Protein AF-A0A0D9P9D8-F1 (afdb_monomer_lite)

Radius of gyration: 27.8 Å; chains: 1; bounding box: 67×75×40 Å

Foldseek 3Di:
DLVVLVVVLVVCVVVVVLVSNLVSLVVSCVVPVDLVSLLVNLVSCVSVVVLVVSLCSLVVVVSLVVDVSSLVSNLVSCVSVVNNVVSCVSNPPDDPCVVVPPPDDPVPPVVCVVCPCVVVVVVVVVVVCVVVPVPPPDPPVPPVPPPPPCDPPVVVVVCCCVVPPVPDDDDDDDDDDDD

Organism: NCBI:txid1291518

pLDDT: mean 70.57, std 20.1, range [40.03, 94.75]

InterPro domains:
  IPR011990 Tetratricopeptide-like helical domain superfamily [G3DSA:1.25.40.10] (1-121)
  IPR011990 Tetratricopeptide-like helical domain superfamily [SSF48452] (13-90)

Secondary structure (DSSP, 8-state):
-HHHHHHHHHHHHHTT-HHHHHHHHHHHHHHH--HHHHHHHHHHHHHTT-HHHHHHHHHHTTHHHH-HHHHHHHHHHHHHTT-HHHHHHHH-SS--TTTT---TT---HHHHTTTHHHHHHHHHHHHHHHHTTTTTT--TTSGGGGGS--SSHHHHHHHHHHHHTS-----PPPP----

Structure (mmCIF, N/CA/C/O backbone):
data_AF-A0A0D9P9D8-F1
#
_entry.id   AF-A0A0D9P9D8-F1
#
loop_
_atom_site.group_PDB
_atom_site.id
_atom_site.type_symbol
_atom_site.label_atom_id
_atom_site.label_alt_id
_atom_site.label_comp_id
_atom_site.label_asym_id
_atom_site.label_entity_id
_atom_site.label_seq_id
_atom_site.pdbx_PDB_ins_code
_atom_site.Cartn_x
_atom_site.Cartn_y
_atom_site.Cartn_z
_atom_site.occupancy
_atom_site.B_iso_or_equiv
_atom_site.auth_seq_id
_atom_site.auth_comp_id
_atom_site.auth_asym_id
_atom_site.auth_atom_id
_atom_site.pdbx_PDB_model_num
ATOM 1 N N . MET A 1 1 ? 17.950 -8.190 -10.410 1.00 75.56 1 MET A N 1
ATOM 2 C CA . MET A 1 1 ? 16.765 -8.008 -11.280 1.00 75.56 1 MET A CA 1
ATOM 3 C C . MET A 1 1 ? 15.591 -7.403 -10.508 1.00 75.56 1 MET A C 1
ATOM 5 O O . MET A 1 1 ? 15.025 -6.425 -10.968 1.00 75.56 1 MET A O 1
ATOM 9 N N . GLU A 1 2 ? 15.286 -7.893 -9.306 1.00 84.81 2 GLU A N 1
ATOM 10 C CA . GLU A 1 2 ? 14.185 -7.400 -8.452 1.00 84.81 2 GLU A CA 1
ATOM 11 C C . GLU A 1 2 ? 14.251 -5.906 -8.113 1.00 84.81 2 GLU A C 1
ATOM 13 O O . GLU A 1 2 ? 13.238 -5.217 -8.175 1.00 84.81 2 GLU A O 1
ATOM 18 N N . LYS A 1 3 ? 15.447 -5.376 -7.818 1.00 89.31 3 LYS A N 1
ATOM 19 C CA . LYS A 1 3 ? 15.632 -3.944 -7.532 1.00 89.31 3 LYS A CA 1
ATOM 20 C C . LYS A 1 3 ? 15.111 -3.054 -8.668 1.00 89.31 3 LYS A C 1
ATOM 22 O O . LYS A 1 3 ? 14.397 -2.096 -8.414 1.00 89.31 3 LYS A O 1
ATOM 27 N N . PHE A 1 4 ? 15.400 -3.424 -9.916 1.00 92.56 4 PHE A N 1
ATOM 28 C CA . PHE A 1 4 ? 14.923 -2.692 -11.089 1.00 92.56 4 PHE A CA 1
ATOM 29 C C . PHE A 1 4 ? 13.391 -2.695 -11.182 1.00 92.56 4 PHE A C 1
ATOM 31 O O . PHE A 1 4 ? 12.795 -1.667 -11.476 1.00 92.56 4 PHE A O 1
ATOM 38 N N . LEU A 1 5 ? 12.741 -3.826 -10.885 1.00 91.50 5 LEU A N 1
ATOM 39 C CA . LEU A 1 5 ? 11.277 -3.921 -10.871 1.00 91.50 5 LEU A CA 1
ATOM 40 C C . LEU A 1 5 ? 10.654 -3.083 -9.742 1.00 91.50 5 LEU A C 1
ATOM 42 O O . LEU A 1 5 ? 9.624 -2.448 -9.958 1.00 91.50 5 LEU A O 1
ATOM 46 N N . ARG A 1 6 ? 11.287 -3.039 -8.560 1.00 92.56 6 ARG A N 1
ATOM 47 C CA . ARG A 1 6 ? 10.868 -2.180 -7.436 1.00 92.56 6 ARG A CA 1
ATOM 48 C C . ARG A 1 6 ? 10.973 -0.694 -7.803 1.00 92.56 6 ARG A C 1
ATOM 50 O O . ARG A 1 6 ? 10.014 0.048 -7.587 1.00 92.56 6 ARG A O 1
ATOM 57 N N . ASP A 1 7 ? 12.091 -0.293 -8.408 1.00 94.44 7 ASP A N 1
ATOM 58 C CA . ASP A 1 7 ? 12.324 1.080 -8.870 1.00 94.44 7 ASP A CA 1
ATOM 59 C C . ASP A 1 7 ? 11.333 1.461 -9.986 1.00 94.44 7 ASP A C 1
ATOM 61 O O . ASP A 1 7 ? 10.721 2.528 -9.942 1.00 94.44 7 ASP A O 1
ATOM 65 N N . TRP A 1 8 ? 11.094 0.562 -10.948 1.00 93.88 8 TRP A N 1
ATOM 66 C CA . TRP A 1 8 ? 10.150 0.792 -12.045 1.00 93.88 8 TRP A CA 1
ATOM 67 C C . TRP A 1 8 ? 8.700 0.895 -11.561 1.00 93.88 8 TRP A C 1
ATOM 69 O O . TRP A 1 8 ? 7.979 1.796 -11.985 1.00 93.88 8 TRP A O 1
ATOM 79 N N . ARG A 1 9 ? 8.272 0.041 -10.622 1.00 94.31 9 ARG A N 1
ATOM 80 C CA . ARG A 1 9 ? 6.956 0.164 -9.976 1.00 94.31 9 ARG A CA 1
ATOM 81 C C . ARG A 1 9 ? 6.787 1.546 -9.344 1.00 94.31 9 ARG A C 1
ATOM 83 O O . ARG A 1 9 ? 5.738 2.164 -9.511 1.00 94.31 9 ARG A O 1
ATOM 90 N N . GLN A 1 10 ? 7.802 2.027 -8.623 1.00 92.81 10 GLN A N 1
ATOM 91 C CA . GLN A 1 10 ? 7.744 3.334 -7.971 1.00 92.81 10 GLN A CA 1
ATOM 92 C C . GLN A 1 10 ? 7.697 4.480 -8.988 1.00 92.81 10 GLN A C 1
ATOM 94 O O . GLN A 1 10 ? 6.920 5.415 -8.813 1.00 92.81 10 GLN A O 1
ATOM 99 N N . ASP A 1 11 ? 8.481 4.401 -10.062 1.00 94.75 11 ASP A N 1
ATOM 100 C CA . ASP A 1 11 ? 8.452 5.385 -11.148 1.00 94.75 11 ASP A CA 1
ATOM 101 C C . ASP A 1 11 ? 7.085 5.419 -11.852 1.00 94.75 11 ASP A C 1
ATOM 103 O O . ASP A 1 11 ? 6.523 6.493 -12.068 1.00 94.75 11 ASP A O 1
ATOM 107 N N . ALA A 1 12 ? 6.492 4.250 -12.122 1.00 93.62 12 ALA A N 1
ATOM 108 C CA . ALA A 1 12 ? 5.146 4.142 -12.680 1.00 93.62 12 ALA A CA 1
ATOM 109 C C . ALA A 1 12 ? 4.092 4.764 -11.747 1.00 93.62 12 ALA A C 1
ATOM 111 O O . ALA A 1 12 ? 3.225 5.511 -12.203 1.00 93.62 12 ALA A O 1
ATOM 112 N N . LEU A 1 13 ? 4.202 4.530 -10.435 1.00 90.88 13 LEU A N 1
ATOM 113 C CA . LEU A 1 13 ? 3.325 5.133 -9.428 1.00 90.88 13 LEU A CA 1
ATOM 114 C C . LEU A 1 13 ? 3.476 6.663 -9.404 1.00 90.88 13 LEU A C 1
ATOM 116 O O . LEU A 1 13 ? 2.474 7.375 -9.445 1.00 90.88 13 LEU A O 1
ATOM 120 N N . ASN A 1 14 ? 4.709 7.177 -9.421 1.00 92.88 14 ASN A N 1
ATOM 121 C CA . ASN A 1 14 ? 4.994 8.617 -9.451 1.00 92.88 14 ASN A CA 1
ATOM 122 C C . ASN A 1 14 ? 4.434 9.300 -10.709 1.00 92.88 14 ASN A C 1
ATOM 124 O O . ASN A 1 14 ? 4.023 10.457 -10.656 1.00 92.88 14 ASN A O 1
ATOM 128 N N . LYS A 1 15 ? 4.386 8.577 -11.833 1.00 94.50 15 LYS A N 1
ATOM 129 C CA . LYS A 1 15 ? 3.786 9.024 -13.100 1.00 94.50 15 LYS A CA 1
ATOM 130 C C . LYS A 1 15 ? 2.270 8.807 -13.175 1.00 94.50 15 LYS A C 1
ATOM 132 O O . LYS A 1 15 ? 1.689 9.019 -14.235 1.00 94.50 15 LYS A O 1
ATOM 137 N N . ALA A 1 16 ? 1.637 8.372 -12.084 1.00 92.50 16 ALA A N 1
ATOM 138 C CA . ALA A 1 16 ? 0.218 8.015 -12.013 1.00 92.50 16 ALA A CA 1
ATOM 139 C C . ALA A 1 16 ? -0.213 6.917 -13.012 1.00 92.50 16 ALA A C 1
ATOM 141 O O . ALA A 1 16 ? -1.386 6.797 -13.360 1.00 92.50 16 ALA A O 1
ATOM 142 N N . GLN A 1 17 ? 0.722 6.074 -13.459 1.00 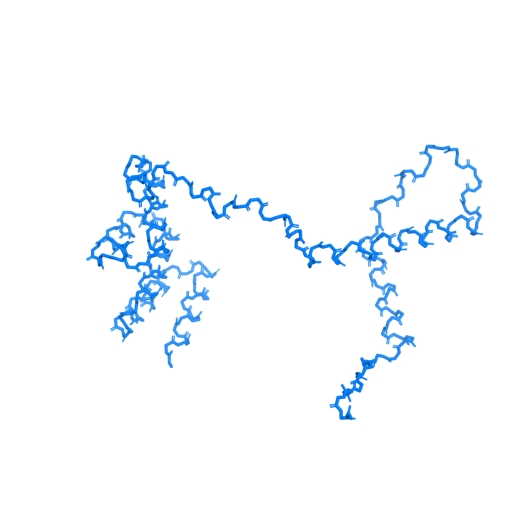94.75 17 GLN A N 1
ATOM 143 C CA . GLN A 1 17 ? 0.449 4.917 -14.313 1.00 94.75 17 GLN A CA 1
ATOM 144 C C . GLN A 1 17 ? 0.110 3.696 -13.449 1.00 94.75 17 GLN A C 1
ATOM 146 O O . GLN A 1 17 ? 0.923 2.785 -13.270 1.00 94.75 17 GLN A O 1
ATOM 151 N N . TYR A 1 18 ? -1.098 3.685 -12.884 1.00 93.12 18 TYR A N 1
ATOM 152 C CA . TYR A 1 18 ? -1.496 2.668 -11.908 1.00 93.12 18 TYR A CA 1
ATOM 153 C C . TYR A 1 18 ? -1.584 1.258 -12.499 1.00 93.12 18 TYR A C 1
ATOM 155 O O . TYR A 1 18 ? -1.096 0.326 -11.870 1.00 93.12 18 TYR A O 1
ATOM 163 N N . ASP A 1 19 ? -2.109 1.087 -13.714 1.00 93.00 19 ASP A N 1
ATOM 164 C CA . ASP A 1 19 ? -2.237 -0.241 -14.338 1.00 93.00 19 ASP A CA 1
ATOM 165 C C . ASP A 1 19 ? -0.875 -0.914 -14.556 1.00 93.00 19 ASP A C 1
ATOM 167 O O . ASP A 1 19 ? -0.695 -2.100 -14.270 1.00 93.00 19 ASP A O 1
ATOM 171 N N . ALA A 1 20 ? 0.120 -0.133 -14.990 1.00 93.62 20 ALA A N 1
ATOM 172 C CA . ALA A 1 20 ? 1.493 -0.603 -15.139 1.00 93.62 20 ALA A CA 1
ATOM 173 C C . ALA A 1 20 ? 2.113 -0.954 -13.777 1.00 93.62 20 ALA A C 1
ATOM 175 O O . ALA A 1 20 ? 2.730 -2.009 -13.631 1.00 93.62 20 ALA A O 1
ATOM 176 N N . ALA A 1 21 ? 1.914 -0.102 -12.766 1.00 94.38 21 ALA A N 1
ATOM 177 C CA . ALA A 1 21 ? 2.416 -0.344 -11.418 1.00 94.38 21 ALA A CA 1
ATOM 178 C C . ALA A 1 21 ? 1.798 -1.603 -10.774 1.00 94.38 21 ALA A C 1
ATOM 180 O O . ALA A 1 21 ? 2.521 -2.350 -10.114 1.00 94.38 21 ALA A O 1
ATOM 181 N N . ILE A 1 22 ? 0.505 -1.874 -11.002 1.00 93.56 22 ILE A N 1
ATOM 182 C CA . ILE A 1 22 ? -0.172 -3.101 -10.545 1.00 93.56 22 ILE A CA 1
ATOM 183 C C . ILE A 1 22 ? 0.448 -4.316 -11.234 1.00 93.56 22 ILE A C 1
ATOM 185 O O . ILE A 1 22 ? 0.889 -5.239 -10.558 1.00 93.56 22 ILE A O 1
ATOM 189 N N . PHE A 1 23 ? 0.565 -4.292 -12.564 1.00 94.31 23 PHE A N 1
ATOM 190 C CA . PHE A 1 23 ? 1.105 -5.418 -13.328 1.00 94.31 23 PHE A CA 1
ATOM 191 C C . PHE A 1 23 ? 2.546 -5.776 -12.935 1.00 94.31 23 PHE A C 1
ATOM 193 O O . PHE A 1 23 ? 2.890 -6.954 -12.805 1.00 94.31 23 PHE A O 1
ATOM 200 N N . ILE A 1 24 ? 3.399 -4.767 -12.738 1.00 93.38 24 ILE A N 1
ATOM 201 C CA . ILE A 1 24 ? 4.778 -4.966 -12.275 1.00 93.38 24 ILE A CA 1
ATOM 202 C C . ILE A 1 24 ? 4.779 -5.480 -10.832 1.00 93.38 24 ILE A C 1
ATOM 204 O O . ILE A 1 24 ? 5.540 -6.394 -10.517 1.00 93.38 24 ILE A O 1
ATOM 208 N N . GLY A 1 25 ? 3.925 -4.923 -9.970 1.00 92.62 25 GLY A N 1
ATOM 209 C CA . GLY A 1 25 ? 3.789 -5.337 -8.576 1.00 92.62 25 GLY A CA 1
ATOM 210 C C . GLY A 1 25 ? 3.345 -6.793 -8.423 1.00 92.62 25 GLY A C 1
ATOM 211 O O . GLY A 1 25 ? 3.962 -7.520 -7.651 1.00 92.62 25 GLY A O 1
ATOM 212 N N . ASP A 1 26 ? 2.364 -7.244 -9.207 1.00 92.38 26 ASP A N 1
ATOM 213 C CA . ASP A 1 26 ? 1.890 -8.634 -9.215 1.00 92.38 26 ASP A CA 1
ATOM 214 C C . ASP A 1 26 ? 2.996 -9.606 -9.636 1.00 92.38 26 ASP A C 1
ATOM 216 O O . ASP A 1 26 ? 3.219 -10.627 -8.984 1.00 92.38 26 ASP A O 1
ATOM 220 N N . LYS A 1 27 ? 3.738 -9.283 -10.706 1.00 93.25 27 LYS A N 1
ATOM 221 C CA . LYS A 1 27 ? 4.883 -10.107 -11.126 1.00 93.25 27 LYS A CA 1
ATOM 222 C C . LYS A 1 27 ? 5.967 -10.145 -10.068 1.00 93.25 27 LYS A C 1
ATOM 224 O O . LYS A 1 27 ? 6.534 -11.202 -9.821 1.00 93.25 27 LYS A O 1
ATOM 229 N N . LEU A 1 28 ? 6.282 -8.994 -9.482 1.00 92.69 28 LEU A N 1
ATOM 230 C CA . LEU A 1 28 ? 7.314 -8.902 -8.467 1.00 92.69 28 LEU A CA 1
ATOM 231 C C . LEU A 1 28 ? 6.942 -9.750 -7.249 1.00 92.69 28 LEU A C 1
ATOM 233 O O . LEU A 1 28 ? 7.756 -10.558 -6.822 1.00 92.69 28 LEU A O 1
ATOM 237 N N . LEU A 1 29 ? 5.700 -9.641 -6.771 1.00 90.75 29 LEU A N 1
ATOM 238 C CA . LEU A 1 29 ? 5.197 -10.445 -5.663 1.00 90.75 29 LEU A CA 1
ATOM 239 C C . LEU A 1 29 ? 5.204 -11.944 -5.985 1.00 90.75 29 LEU A C 1
ATOM 241 O O . LEU A 1 29 ? 5.571 -12.744 -5.132 1.00 90.75 29 LEU A O 1
ATOM 245 N N . ALA A 1 30 ? 4.848 -12.334 -7.211 1.00 90.56 30 ALA A N 1
ATOM 246 C CA . ALA A 1 30 ? 4.906 -13.732 -7.634 1.00 90.56 30 ALA A CA 1
ATOM 247 C C . ALA A 1 30 ? 6.340 -14.297 -7.663 1.00 90.56 30 ALA A C 1
ATOM 249 O O . ALA A 1 30 ? 6.522 -15.499 -7.490 1.00 90.56 30 ALA A O 1
ATOM 250 N N . LEU A 1 31 ? 7.349 -13.447 -7.886 1.00 90.06 31 LEU A N 1
ATOM 251 C CA . LEU A 1 31 ? 8.759 -13.843 -7.913 1.00 90.06 31 LEU A CA 1
ATOM 252 C C . LEU A 1 31 ? 9.395 -13.860 -6.518 1.00 90.06 31 LEU A C 1
ATOM 254 O O . LEU A 1 31 ? 10.145 -14.782 -6.213 1.00 90.06 31 LEU A O 1
ATOM 258 N N . THR A 1 32 ? 9.134 -12.840 -5.695 1.00 89.25 32 THR A N 1
ATOM 259 C CA . THR A 1 32 ? 9.808 -12.653 -4.398 1.00 89.25 32 THR A CA 1
ATOM 260 C C . THR A 1 32 ? 9.035 -13.256 -3.233 1.00 89.25 32 THR A C 1
ATOM 262 O O . THR A 1 32 ? 9.650 -13.658 -2.248 1.00 89.25 32 THR A O 1
ATOM 265 N N . ASN A 1 33 ? 7.702 -13.313 -3.330 1.00 87.38 33 ASN A N 1
ATOM 266 C CA . ASN A 1 33 ? 6.787 -13.661 -2.240 1.00 87.38 33 ASN A CA 1
ATOM 267 C C . ASN A 1 33 ? 7.114 -12.923 -0.922 1.00 87.38 33 ASN A C 1
ATOM 269 O O . ASN A 1 33 ? 6.986 -13.477 0.169 1.00 87.38 33 ASN A O 1
ATOM 273 N N . ASP A 1 34 ? 7.592 -11.680 -1.041 1.00 88.31 34 ASP A N 1
ATOM 274 C CA . ASP A 1 34 ? 8.034 -10.841 0.070 1.00 88.31 34 ASP A CA 1
ATOM 275 C C . ASP A 1 34 ? 6.877 -9.975 0.592 1.00 88.31 34 ASP A C 1
ATOM 277 O O . ASP A 1 34 ? 6.152 -9.329 -0.175 1.00 88.31 34 ASP A O 1
ATOM 281 N N . ASP A 1 35 ? 6.741 -9.899 1.915 1.00 86.38 35 ASP A N 1
ATOM 282 C CA . ASP A 1 35 ? 5.696 -9.124 2.587 1.00 86.38 35 ASP A CA 1
ATOM 283 C C . ASP A 1 35 ? 5.815 -7.618 2.284 1.00 86.38 35 ASP A C 1
ATOM 285 O O . ASP A 1 35 ? 4.810 -6.900 2.261 1.00 86.38 35 ASP A O 1
ATOM 289 N N . GLN A 1 36 ? 7.030 -7.119 2.020 1.00 8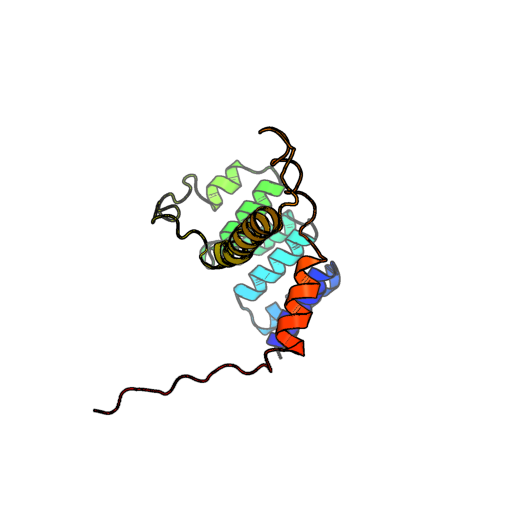7.62 36 GLN A N 1
ATOM 290 C CA . GLN A 1 36 ? 7.232 -5.721 1.619 1.00 87.62 36 GLN A CA 1
ATOM 291 C C . GLN A 1 36 ? 6.693 -5.444 0.213 1.00 87.62 36 GLN A C 1
ATOM 293 O O . GLN A 1 36 ? 6.128 -4.379 -0.032 1.00 87.62 36 GLN A O 1
ATOM 298 N N . ASP A 1 37 ? 6.839 -6.381 -0.724 1.00 89.75 37 ASP A N 1
ATOM 299 C CA . ASP A 1 37 ? 6.321 -6.203 -2.083 1.00 89.75 37 ASP A CA 1
ATOM 300 C C . ASP A 1 37 ? 4.799 -6.284 -2.127 1.00 89.75 37 ASP A C 1
ATOM 302 O O . ASP A 1 37 ? 4.167 -5.486 -2.824 1.00 89.75 37 ASP A O 1
ATOM 306 N N . ALA A 1 38 ? 4.208 -7.157 -1.310 1.00 89.62 38 ALA A N 1
ATOM 307 C CA . ALA A 1 38 ? 2.767 -7.189 -1.095 1.00 89.62 38 ALA A CA 1
ATOM 308 C C . ALA A 1 38 ? 2.250 -5.868 -0.494 1.00 89.62 38 ALA A C 1
ATOM 310 O O . ALA A 1 38 ? 1.233 -5.343 -0.952 1.00 89.62 38 ALA A O 1
ATOM 311 N N . PHE A 1 39 ? 2.968 -5.271 0.465 1.00 90.81 39 PHE A N 1
ATOM 312 C CA . PHE A 1 39 ? 2.627 -3.941 0.983 1.00 90.81 39 PHE A CA 1
ATOM 313 C C . PHE A 1 39 ? 2.595 -2.880 -0.129 1.00 90.81 39 PHE A C 1
ATOM 315 O O . PHE A 1 39 ? 1.613 -2.146 -0.264 1.00 90.81 39 PHE A O 1
ATOM 322 N N . TRP A 1 40 ? 3.637 -2.816 -0.961 1.00 91.12 40 TRP A N 1
ATOM 323 C CA . TRP A 1 40 ? 3.701 -1.834 -2.043 1.00 91.12 40 TRP A CA 1
ATOM 324 C C . TRP A 1 40 ? 2.629 -2.058 -3.113 1.00 91.12 40 TRP A C 1
ATOM 326 O O . TRP A 1 40 ? 2.076 -1.088 -3.628 1.00 91.12 40 TRP A O 1
ATOM 336 N N . LEU A 1 41 ? 2.288 -3.308 -3.426 1.00 92.25 41 LEU A N 1
ATOM 337 C CA . LEU A 1 41 ? 1.181 -3.625 -4.330 1.00 92.25 41 LEU A CA 1
ATOM 338 C C . LEU A 1 41 ? -0.166 -3.148 -3.760 1.00 92.25 41 LEU A C 1
ATOM 340 O O . LEU A 1 41 ? -0.950 -2.504 -4.461 1.00 92.25 41 LEU A O 1
ATOM 344 N N . ALA A 1 42 ? -0.412 -3.375 -2.466 1.00 91.94 42 ALA A N 1
ATOM 345 C CA . ALA A 1 42 ? -1.593 -2.849 -1.785 1.00 91.94 42 ALA A CA 1
ATOM 346 C C . ALA A 1 42 ? -1.641 -1.311 -1.825 1.00 91.94 42 ALA A C 1
ATOM 348 O O . ALA A 1 42 ? -2.711 -0.725 -2.006 1.00 91.94 42 ALA A O 1
ATOM 349 N N . GLN A 1 43 ? -0.487 -0.647 -1.716 1.00 91.44 43 GLN A N 1
ATOM 350 C CA . GLN A 1 43 ? -0.385 0.807 -1.827 1.00 91.44 43 GLN A CA 1
ATOM 351 C C . GLN A 1 43 ? -0.709 1.318 -3.238 1.00 91.44 43 GLN A C 1
ATOM 353 O O . GLN A 1 43 ? -1.356 2.358 -3.371 1.00 91.44 43 GLN A O 1
ATOM 358 N N . VAL A 1 44 ? -0.331 0.587 -4.289 1.00 93.50 44 VAL A N 1
ATOM 359 C CA . VAL A 1 44 ? -0.751 0.923 -5.658 1.00 93.50 44 VAL A CA 1
ATOM 360 C C . VAL A 1 44 ? -2.274 0.814 -5.785 1.00 93.50 44 VAL A C 1
ATOM 362 O O . VAL A 1 44 ? -2.903 1.754 -6.262 1.00 93.50 44 VAL A O 1
ATOM 365 N N . HIS A 1 45 ? -2.890 -0.264 -5.282 1.00 92.00 45 HIS A N 1
ATOM 366 C CA . HIS A 1 45 ? -4.355 -0.403 -5.277 1.00 92.00 45 HIS A CA 1
ATOM 367 C C . HIS A 1 45 ? -5.063 0.705 -4.490 1.00 92.00 45 HIS A C 1
ATOM 369 O O . HIS A 1 45 ? -6.138 1.161 -4.889 1.00 92.00 45 HIS A O 1
ATOM 375 N N . PHE A 1 46 ? -4.452 1.155 -3.393 1.00 92.88 46 PHE A N 1
ATOM 376 C CA . PHE A 1 46 ? -4.925 2.303 -2.632 1.00 92.88 46 PHE A CA 1
ATOM 377 C C . PHE A 1 46 ? -4.879 3.592 -3.467 1.00 92.88 46 PHE A C 1
ATOM 379 O O . PHE A 1 46 ? -5.850 4.348 -3.472 1.00 92.88 46 PHE A O 1
ATOM 386 N N . ALA A 1 47 ? -3.790 3.829 -4.205 1.00 91.38 47 ALA A N 1
ATOM 387 C CA . ALA A 1 47 ? -3.650 4.992 -5.081 1.00 91.38 47 ALA A CA 1
ATOM 388 C C . ALA A 1 47 ? -4.657 4.983 -6.246 1.00 91.38 47 ALA A C 1
ATOM 390 O O . ALA A 1 47 ? -5.124 6.040 -6.654 1.00 91.38 47 ALA A O 1
ATOM 391 N N . THR A 1 48 ? -5.063 3.801 -6.721 1.00 92.44 48 THR A N 1
ATOM 392 C CA . THR A 1 48 ? -6.135 3.641 -7.722 1.00 92.44 48 THR A CA 1
ATOM 393 C C . THR A 1 48 ? -7.536 3.953 -7.166 1.00 92.44 48 THR A C 1
ATOM 395 O O . THR A 1 48 ? -8.485 4.066 -7.933 1.00 92.44 48 THR A O 1
ATOM 398 N N . GLY A 1 49 ? -7.703 4.066 -5.843 1.00 89.81 49 GLY A N 1
ATOM 399 C CA . GLY A 1 49 ? -9.006 4.280 -5.196 1.00 89.81 49 GLY A CA 1
ATOM 400 C C . GLY A 1 49 ? -9.799 2.997 -4.914 1.00 89.81 49 GLY A C 1
ATOM 401 O O . GLY A 1 49 ? -10.908 3.051 -4.386 1.00 89.81 49 GLY A O 1
ATOM 402 N N . ASN A 1 50 ? -9.231 1.822 -5.201 1.00 91.69 50 ASN A N 1
ATOM 403 C CA . ASN A 1 50 ? -9.882 0.527 -4.995 1.00 91.69 50 ASN A CA 1
ATOM 404 C C . ASN A 1 50 ? -9.652 0.005 -3.565 1.00 91.69 50 ASN A C 1
ATOM 406 O O . ASN A 1 50 ? -8.976 -1.004 -3.348 1.00 91.69 50 ASN A O 1
ATOM 410 N N . TYR A 1 51 ? -10.226 0.691 -2.575 1.00 92.12 51 TYR A N 1
ATOM 411 C CA . TYR A 1 51 ? -9.985 0.417 -1.150 1.00 92.12 51 TYR A CA 1
ATOM 412 C C . TYR A 1 51 ? -10.499 -0.951 -0.682 1.00 92.12 51 TYR A C 1
ATOM 414 O O . TYR A 1 51 ? -9.844 -1.608 0.125 1.00 92.12 51 TYR A O 1
ATOM 422 N N . THR A 1 52 ? -11.627 -1.418 -1.219 1.00 90.62 52 THR A N 1
ATOM 423 C CA . THR A 1 52 ? -12.214 -2.730 -0.891 1.00 90.62 52 THR A CA 1
ATOM 424 C C . THR A 1 52 ? -11.314 -3.878 -1.343 1.00 90.62 52 THR A C 1
ATOM 426 O O . THR A 1 52 ? -11.065 -4.819 -0.588 1.00 90.62 52 THR A O 1
ATOM 429 N N . ARG A 1 53 ? -10.765 -3.779 -2.562 1.00 90.12 53 ARG A N 1
ATOM 430 C CA . ARG A 1 53 ? -9.811 -4.754 -3.104 1.00 90.12 53 ARG A CA 1
ATOM 431 C C . ARG A 1 53 ? -8.507 -4.745 -2.309 1.00 90.12 53 ARG A C 1
ATOM 433 O O . ARG A 1 53 ? -8.026 -5.816 -1.955 1.00 90.12 53 ARG A O 1
ATOM 440 N N . ALA A 1 54 ? -7.970 -3.564 -1.996 1.00 90.62 54 ALA A N 1
ATOM 441 C CA . ALA A 1 54 ? -6.750 -3.433 -1.200 1.00 90.62 54 ALA A CA 1
ATOM 442 C C . ALA A 1 54 ? -6.917 -4.034 0.207 1.00 90.62 54 ALA A C 1
ATOM 444 O O . ALA A 1 54 ? -6.060 -4.784 0.667 1.00 90.62 54 ALA A O 1
ATOM 445 N N . GLN A 1 55 ? -8.050 -3.776 0.864 1.00 89.06 55 GLN A N 1
ATOM 446 C CA . GLN A 1 55 ? -8.355 -4.345 2.175 1.00 89.06 55 GLN A CA 1
ATOM 447 C C . GLN A 1 55 ? -8.453 -5.876 2.125 1.00 89.06 55 GLN A C 1
ATOM 449 O O . GLN A 1 55 ? -7.838 -6.549 2.949 1.00 89.06 55 GLN A O 1
ATOM 454 N N . ALA A 1 56 ? -9.187 -6.426 1.152 1.00 89.00 56 ALA A 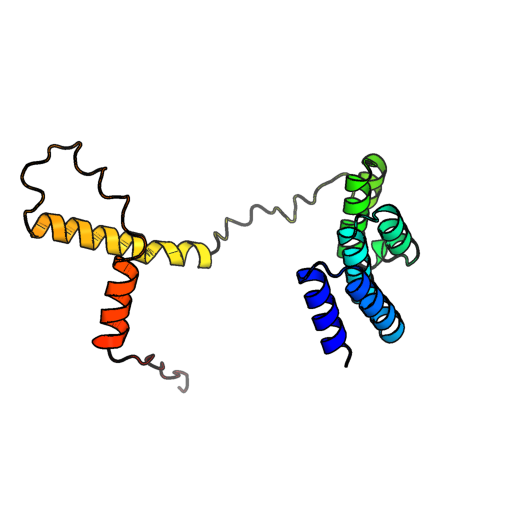N 1
ATOM 455 C CA . ALA A 1 56 ? -9.307 -7.873 0.979 1.00 89.00 56 ALA A CA 1
ATOM 456 C C . AL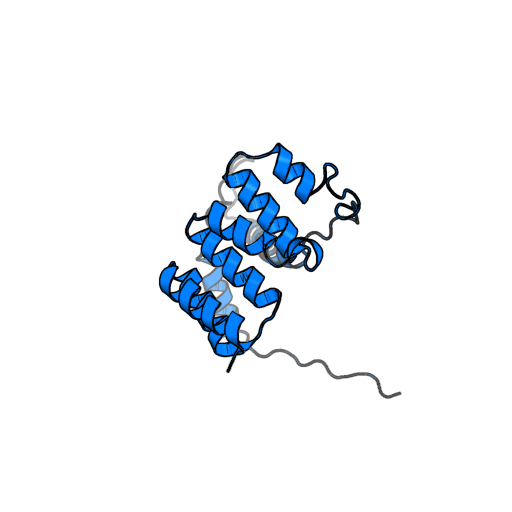A A 1 56 ? -7.958 -8.533 0.652 1.00 89.00 56 ALA A C 1
ATOM 458 O O . ALA A 1 56 ? -7.713 -9.673 1.034 1.00 89.00 56 ALA A O 1
ATOM 459 N N . PHE A 1 57 ? -7.078 -7.830 -0.059 1.00 88.12 57 PHE A N 1
ATOM 460 C CA . PHE A 1 57 ? -5.729 -8.300 -0.343 1.00 88.12 57 PHE A CA 1
ATOM 461 C C . PHE A 1 57 ? -4.868 -8.359 0.932 1.00 88.12 57 PHE A C 1
ATOM 463 O O . PHE A 1 57 ? -4.244 -9.383 1.198 1.00 88.12 57 PHE A O 1
ATOM 470 N N . LEU A 1 58 ? -4.907 -7.311 1.764 1.00 87.12 58 LEU A N 1
ATOM 471 C CA . LEU A 1 58 ? -4.170 -7.250 3.034 1.00 87.12 58 LEU A CA 1
ATOM 472 C C . LEU A 1 58 ? -4.671 -8.268 4.073 1.00 87.12 58 LEU A C 1
ATOM 474 O O . LEU A 1 58 ? -3.865 -8.784 4.849 1.00 87.12 58 LEU A O 1
ATOM 478 N N . SER A 1 59 ? -5.976 -8.567 4.098 1.00 84.12 59 SER A N 1
ATOM 479 C CA . SER A 1 59 ? -6.556 -9.535 5.038 1.00 84.12 59 SER A CA 1
ATOM 480 C C . SER A 1 59 ? -6.316 -10.991 4.636 1.00 84.12 59 SER A C 1
ATOM 482 O O . SER A 1 59 ? -6.089 -11.824 5.504 1.00 84.12 59 SER A O 1
ATOM 484 N N . LYS A 1 60 ? -6.315 -11.311 3.335 1.00 78.81 60 LYS A N 1
ATOM 485 C CA . LYS A 1 60 ? -6.163 -12.692 2.833 1.00 78.81 60 LYS A CA 1
ATOM 486 C C . LYS A 1 60 ? -4.840 -13.361 3.182 1.00 78.81 60 LYS A C 1
ATOM 488 O O . LYS A 1 60 ? -4.767 -14.582 3.176 1.00 78.81 60 LYS A O 1
ATOM 493 N N . GLN A 1 61 ? -3.793 -12.580 3.405 1.00 69.75 61 GLN A N 1
ATOM 494 C CA . GLN A 1 61 ? -2.450 -13.104 3.620 1.00 69.75 61 GLN A CA 1
ATOM 495 C C . GLN A 1 61 ? -1.982 -12.936 5.079 1.00 69.75 61 GLN A C 1
ATOM 497 O O . GLN A 1 61 ? -0.794 -13.076 5.348 1.00 69.75 61 GLN A O 1
ATOM 502 N N . ASP A 1 62 ? -2.859 -12.583 6.029 1.00 74.00 62 ASP A N 1
ATOM 503 C CA . ASP A 1 62 ? -2.490 -12.278 7.427 1.00 74.00 62 ASP A CA 1
ATOM 504 C C . ASP A 1 62 ? -1.344 -11.245 7.559 1.00 74.00 62 ASP A C 1
ATOM 506 O O . ASP A 1 62 ? -0.634 -11.180 8.568 1.00 74.00 62 ASP A O 1
ATOM 510 N N . LEU A 1 63 ? -1.152 -10.392 6.539 1.00 76.38 63 LEU A N 1
ATOM 511 C CA . LEU A 1 63 ? -0.082 -9.384 6.505 1.00 76.38 63 LEU A CA 1
ATOM 512 C C . LEU A 1 63 ? -0.242 -8.345 7.617 1.00 76.38 63 LEU A C 1
ATOM 514 O O . LEU A 1 63 ? 0.736 -7.742 8.050 1.00 76.38 63 LEU A O 1
ATOM 518 N N . ILE A 1 64 ? -1.475 -8.152 8.083 1.00 78.00 64 ILE A N 1
ATOM 519 C CA . ILE A 1 64 ? -1.840 -7.227 9.160 1.00 78.00 64 ILE A CA 1
ATOM 520 C C . ILE A 1 64 ? -1.126 -7.602 10.469 1.00 78.00 64 ILE A C 1
ATOM 522 O O . ILE A 1 64 ? -0.659 -6.721 11.190 1.00 78.00 64 ILE A O 1
ATOM 526 N N . SER A 1 65 ? -0.988 -8.897 10.756 1.00 77.69 65 SER A N 1
ATOM 527 C CA . SER A 1 65 ? -0.318 -9.387 11.968 1.00 77.69 65 SER A CA 1
ATOM 528 C C . SER A 1 65 ? 1.203 -9.412 11.816 1.00 77.69 65 SER A C 1
ATOM 530 O O . SER A 1 65 ? 1.926 -9.199 12.787 1.00 77.69 65 SER A O 1
ATOM 532 N N . ARG A 1 66 ? 1.691 -9.648 10.591 1.00 81.31 66 ARG A N 1
ATOM 533 C CA . ARG A 1 66 ? 3.121 -9.811 10.286 1.00 81.31 66 ARG A CA 1
ATOM 534 C C . ARG A 1 66 ? 3.865 -8.487 10.131 1.00 81.31 66 ARG A C 1
ATOM 536 O O . ARG A 1 66 ? 5.019 -8.387 10.537 1.00 81.31 66 ARG A O 1
ATOM 543 N N . ASN A 1 67 ? 3.213 -7.463 9.576 1.00 82.44 67 ASN A N 1
ATOM 544 C CA . ASN A 1 67 ? 3.841 -6.178 9.284 1.00 82.44 67 ASN A CA 1
ATOM 545 C C . ASN A 1 67 ? 3.002 -5.004 9.832 1.00 82.44 67 ASN A C 1
ATOM 547 O O . ASN A 1 67 ? 1.851 -4.811 9.423 1.00 82.44 67 ASN A O 1
ATOM 551 N N . PRO A 1 68 ? 3.569 -4.156 10.715 1.00 84.25 68 PRO A N 1
ATOM 552 C CA . PRO A 1 68 ? 2.863 -2.989 11.239 1.00 84.25 68 PRO A CA 1
ATOM 553 C C . PRO A 1 68 ? 2.440 -1.989 10.149 1.00 84.25 68 PRO A C 1
ATOM 555 O O . PRO A 1 68 ? 1.379 -1.378 10.281 1.00 84.25 68 PRO A O 1
ATOM 558 N N . SER A 1 69 ? 3.197 -1.860 9.056 1.00 85.06 69 SER A N 1
ATOM 559 C CA . SER A 1 69 ? 2.852 -0.989 7.923 1.00 85.06 69 SER A CA 1
ATOM 560 C C . SER A 1 69 ? 1.576 -1.453 7.215 1.00 85.06 69 SER A C 1
ATOM 562 O O . SER A 1 69 ? 0.735 -0.636 6.843 1.00 85.06 69 SER A O 1
ATOM 564 N N . CYS A 1 70 ? 1.381 -2.769 7.091 1.00 87.62 70 CYS A N 1
ATOM 565 C CA . CYS A 1 70 ? 0.183 -3.356 6.490 1.00 87.62 70 CYS A CA 1
ATOM 566 C C . CYS A 1 70 ? -1.058 -3.135 7.354 1.00 87.62 70 CYS A C 1
ATOM 568 O O . CYS A 1 70 ? -2.125 -2.824 6.831 1.00 87.62 70 CYS A O 1
ATOM 570 N N . ARG A 1 71 ? -0.913 -3.229 8.680 1.00 88.31 71 ARG A N 1
ATOM 571 C CA . ARG A 1 71 ? -1.984 -2.903 9.631 1.00 88.31 71 ARG A CA 1
ATOM 572 C C . ARG A 1 71 ? -2.402 -1.439 9.552 1.00 88.31 71 ARG A C 1
ATOM 574 O O . ARG A 1 71 ? -3.597 -1.152 9.509 1.00 88.31 71 ARG A O 1
ATOM 581 N N . TYR A 1 72 ? -1.433 -0.528 9.456 1.00 89.31 72 TYR A N 1
ATOM 582 C CA . TYR A 1 72 ? -1.719 0.887 9.237 1.00 89.31 72 TYR A CA 1
ATOM 583 C C . TYR A 1 72 ? -2.474 1.117 7.920 1.00 89.31 72 TYR A C 1
ATOM 585 O O . TYR A 1 72 ? -3.513 1.778 7.906 1.00 89.31 72 TYR A O 1
ATOM 593 N N . LEU A 1 73 ? -1.999 0.523 6.820 1.00 91.12 73 LEU A N 1
ATOM 594 C CA . LEU A 1 73 ? -2.631 0.665 5.508 1.00 91.12 73 LEU A CA 1
ATOM 595 C C . LEU A 1 73 ? -4.046 0.063 5.472 1.00 91.12 73 LEU A C 1
ATOM 597 O O . LEU A 1 73 ? -4.938 0.652 4.862 1.00 91.12 73 LEU A O 1
ATOM 601 N N . ALA A 1 74 ? -4.281 -1.059 6.157 1.00 90.94 74 ALA A N 1
ATOM 602 C CA . ALA A 1 74 ? -5.605 -1.668 6.287 1.00 90.94 74 ALA A CA 1
ATOM 603 C C . ALA A 1 74 ? -6.580 -0.746 7.038 1.00 90.94 74 ALA A C 1
ATOM 605 O O . ALA A 1 74 ? -7.685 -0.492 6.552 1.00 90.94 74 ALA A O 1
ATOM 606 N N . GLY A 1 75 ? -6.148 -0.170 8.165 1.00 91.19 75 GLY A N 1
ATOM 607 C CA . GLY A 1 75 ? -6.921 0.844 8.886 1.00 91.19 75 GLY A CA 1
ATOM 608 C C . GLY A 1 75 ? -7.194 2.089 8.036 1.00 91.19 75 GLY A C 1
ATOM 609 O O . GLY A 1 75 ? -8.312 2.599 8.010 1.00 91.19 75 GLY A O 1
ATOM 610 N N . HIS A 1 76 ? -6.213 2.539 7.253 1.00 91.12 76 HIS A N 1
ATOM 611 C CA . HIS A 1 76 ? -6.380 3.676 6.349 1.00 91.12 76 HIS A CA 1
ATOM 612 C C . HIS A 1 76 ? -7.399 3.398 5.229 1.00 91.12 76 HIS A C 1
ATOM 614 O O . HIS A 1 76 ? -8.232 4.255 4.926 1.00 91.12 76 HIS A O 1
ATOM 620 N N . CYS A 1 77 ? -7.401 2.187 4.658 1.00 92.69 77 CYS A N 1
ATOM 621 C CA . CYS A 1 77 ? -8.425 1.756 3.701 1.00 92.69 77 CYS A CA 1
ATOM 622 C C . CYS A 1 77 ? -9.835 1.786 4.313 1.00 92.69 77 CYS A C 1
ATOM 624 O O . CYS A 1 77 ? -10.778 2.188 3.634 1.00 92.69 77 CYS A O 1
ATOM 626 N N . LEU A 1 78 ? -9.985 1.373 5.576 1.00 92.69 78 LEU A N 1
ATOM 627 C CA . LEU A 1 78 ? -11.264 1.375 6.297 1.00 92.69 78 LEU A CA 1
ATOM 628 C C . LEU A 1 78 ? -11.777 2.798 6.560 1.00 92.69 78 LEU A C 1
ATOM 630 O O . LEU A 1 78 ? -12.952 3.084 6.325 1.00 92.69 78 LEU A O 1
ATOM 634 N N . ILE A 1 79 ? -10.884 3.717 6.940 1.00 92.50 79 ILE A N 1
ATOM 635 C CA . ILE A 1 79 ? -11.203 5.144 7.114 1.00 92.50 79 ILE A CA 1
ATOM 636 C C . ILE A 1 79 ? -11.703 5.751 5.797 1.00 92.50 79 ILE A C 1
ATOM 638 O O . ILE A 1 79 ? -12.698 6.475 5.790 1.00 92.50 79 ILE A O 1
ATOM 642 N N . LYS A 1 80 ? -11.058 5.428 4.666 1.00 92.94 80 LYS A N 1
ATOM 643 C CA . LYS A 1 80 ? -11.505 5.882 3.336 1.00 92.94 80 LYS A CA 1
ATOM 644 C C . LYS A 1 80 ? -12.854 5.301 2.910 1.00 92.94 80 LYS A C 1
ATOM 646 O O . LYS A 1 80 ? -13.535 5.915 2.098 1.00 92.94 80 LYS A O 1
ATOM 651 N N . GLN A 1 81 ? -13.250 4.164 3.473 1.00 93.38 81 GLN A N 1
ATOM 652 C CA . GLN A 1 81 ? -14.550 3.528 3.252 1.00 93.38 81 GLN A CA 1
ATOM 653 C C . GLN A 1 81 ? -15.616 3.952 4.276 1.00 93.38 81 GLN A C 1
ATOM 655 O O . GLN A 1 81 ? -16.697 3.373 4.277 1.00 93.38 81 GLN A O 1
ATOM 660 N N . SER A 1 82 ? -15.341 4.923 5.158 1.00 93.31 82 SER A N 1
ATOM 661 C CA . SER A 1 82 ? -16.220 5.354 6.267 1.00 93.31 82 SER A CA 1
ATOM 662 C C . SER A 1 82 ? -16.540 4.280 7.323 1.00 93.31 82 SER A C 1
ATOM 664 O O . SER A 1 82 ? -17.446 4.441 8.136 1.00 93.31 82 SER A O 1
ATOM 666 N N . ARG A 1 83 ? -15.766 3.190 7.360 1.00 91.69 83 ARG A N 1
ATOM 667 C CA . ARG A 1 83 ? -15.922 2.078 8.313 1.00 91.69 83 ARG A CA 1
ATOM 668 C C . ARG A 1 83 ? -15.015 2.285 9.524 1.00 91.69 83 ARG A C 1
ATOM 670 O O . ARG A 1 83 ? -13.987 1.627 9.675 1.00 91.69 83 ARG A O 1
ATOM 677 N N . TYR A 1 84 ? -15.367 3.256 10.361 1.00 91.00 84 TYR A N 1
ATOM 678 C CA . TYR A 1 84 ? -14.506 3.705 11.460 1.00 91.00 84 TYR A CA 1
ATOM 679 C C . TYR A 1 84 ? -14.396 2.698 12.610 1.00 91.00 84 TYR A C 1
ATOM 681 O O . TYR A 1 84 ? -13.313 2.536 13.163 1.00 91.00 84 TYR A O 1
ATOM 689 N N . GLU A 1 85 ? -15.476 1.988 12.937 1.00 89.44 85 GLU A N 1
ATOM 690 C CA . GLU A 1 85 ? -15.488 0.999 14.025 1.00 89.44 85 GLU A CA 1
ATOM 691 C C . GLU A 1 85 ? -14.487 -0.131 13.765 1.00 89.44 85 GLU A C 1
ATOM 693 O O . GLU A 1 85 ? -13.645 -0.444 14.602 1.00 89.44 85 GLU A O 1
ATOM 698 N N . GLU A 1 86 ? -14.485 -0.676 12.549 1.00 88.88 86 GLU A N 1
ATOM 699 C CA . GLU A 1 86 ? -13.524 -1.705 12.149 1.00 88.88 86 GLU A CA 1
ATOM 700 C C . GLU A 1 86 ? -12.091 -1.171 12.090 1.00 88.88 86 GLU A C 1
ATOM 702 O O . GLU A 1 86 ? -11.146 -1.892 12.411 1.00 88.88 86 GLU A O 1
ATOM 707 N N . ALA A 1 87 ? -11.906 0.096 11.705 1.00 89.69 87 ALA A N 1
ATOM 708 C CA . ALA A 1 87 ? -10.586 0.717 11.709 1.00 89.69 87 ALA A CA 1
ATOM 709 C C . ALA A 1 87 ? -10.010 0.789 13.130 1.00 89.69 87 ALA A C 1
ATOM 711 O O . ALA A 1 87 ? -8.819 0.540 13.309 1.00 89.69 87 ALA A O 1
ATOM 712 N N . LEU A 1 88 ? -10.847 1.078 14.132 1.00 87.62 88 LEU A N 1
ATOM 713 C CA . LEU A 1 88 ? -10.453 1.090 15.543 1.00 87.62 88 LEU A CA 1
ATOM 714 C C . LEU A 1 88 ? -10.099 -0.307 16.050 1.00 87.62 88 LEU A C 1
ATOM 716 O O . LEU A 1 88 ? -9.135 -0.447 16.795 1.00 87.62 88 LEU A O 1
ATOM 720 N N . VAL A 1 89 ? -10.801 -1.348 15.596 1.00 88.56 89 VAL A N 1
ATOM 721 C CA . VAL A 1 89 ? -10.441 -2.738 15.924 1.00 88.56 89 VAL A CA 1
ATOM 722 C C . VAL A 1 89 ? -9.067 -3.103 15.347 1.00 88.56 89 VAL A C 1
ATOM 724 O O . VAL A 1 89 ? -8.261 -3.739 16.022 1.00 88.56 89 VAL A O 1
ATOM 727 N N . VAL A 1 90 ? -8.767 -2.674 14.116 1.00 85.69 90 VAL A N 1
ATOM 728 C CA . VAL A 1 90 ? -7.495 -2.990 13.437 1.00 85.69 90 VAL A CA 1
ATOM 729 C C . VAL A 1 90 ? -6.315 -2.162 13.968 1.00 85.69 90 VAL A C 1
ATOM 731 O O . VAL A 1 90 ? -5.211 -2.691 14.118 1.00 85.69 90 VAL A O 1
ATOM 734 N N . LEU A 1 91 ? -6.513 -0.866 14.226 1.00 84.19 91 LEU A N 1
ATOM 735 C CA . LEU A 1 91 ? -5.460 0.058 14.674 1.00 84.19 91 LEU A CA 1
ATOM 736 C C . LEU A 1 91 ? -5.309 0.109 16.200 1.00 84.19 91 LEU A C 1
ATOM 738 O O . LEU A 1 91 ? -4.237 0.456 16.695 1.00 84.19 91 LEU A O 1
ATOM 742 N N . GLY A 1 92 ? -6.353 -0.266 16.934 1.00 81.81 92 GLY A N 1
ATOM 743 C CA . GLY A 1 92 ? -6.471 -0.091 18.373 1.00 81.81 92 GLY A CA 1
ATOM 744 C C . GLY A 1 92 ? -7.102 1.252 18.752 1.00 81.81 92 GLY A C 1
ATOM 745 O O . GLY A 1 92 ? -6.978 2.259 18.058 1.00 81.81 92 GLY A O 1
ATOM 746 N N . GLU A 1 93 ? -7.758 1.271 19.910 1.00 71.12 93 GLU A N 1
ATOM 747 C CA . GLU A 1 93 ? -8.442 2.454 20.455 1.00 71.12 93 GLU A CA 1
ATOM 748 C C . GLU A 1 93 ? -7.479 3.474 21.084 1.00 71.12 93 GLU A C 1
ATOM 750 O O . GLU A 1 93 ? -7.844 4.619 21.353 1.00 71.12 93 GLU A O 1
ATOM 755 N N . ARG A 1 94 ? -6.230 3.068 21.343 1.00 66.44 94 ARG A N 1
ATOM 756 C CA . ARG A 1 94 ? -5.215 3.899 21.994 1.00 66.44 94 ARG A CA 1
ATOM 757 C C . ARG A 1 94 ? -4.107 4.263 21.020 1.00 66.44 94 ARG A C 1
ATOM 759 O O . ARG A 1 94 ? -3.336 3.410 20.593 1.00 66.44 94 ARG A O 1
ATOM 766 N N . ASN A 1 95 ? -3.983 5.558 20.747 1.00 58.72 95 ASN A N 1
ATOM 767 C CA . ASN A 1 95 ? -2.823 6.102 20.053 1.00 58.72 95 ASN A CA 1
ATOM 768 C C . ASN A 1 95 ? -1.586 5.915 20.961 1.00 58.72 95 ASN A C 1
ATOM 770 O O . ASN A 1 95 ? -1.669 6.274 22.140 1.00 58.72 95 ASN A O 1
ATOM 774 N N . PRO A 1 96 ? -0.454 5.357 20.489 1.00 62.47 96 PRO A N 1
ATOM 775 C CA . PRO A 1 96 ? 0.710 5.104 21.335 1.00 62.47 96 PRO A CA 1
ATOM 776 C C . PRO A 1 96 ? 1.366 6.427 21.751 1.00 62.47 96 PRO A C 1
ATOM 778 O O . PRO A 1 96 ? 2.281 6.937 21.106 1.00 62.47 96 PRO A O 1
ATOM 781 N N . THR A 1 97 ? 0.927 6.970 22.883 1.00 56.44 97 THR A N 1
ATOM 782 C CA . THR A 1 97 ? 1.481 8.170 23.534 1.00 56.44 97 THR A CA 1
ATOM 783 C C . THR A 1 97 ? 2.949 8.004 23.935 1.00 56.44 97 THR A C 1
ATOM 785 O O . THR A 1 97 ? 3.626 8.984 24.208 1.00 56.44 97 THR A O 1
ATOM 788 N N . HIS A 1 98 ? 3.474 6.777 23.902 1.00 54.97 98 HIS A N 1
ATOM 789 C CA . HIS A 1 98 ? 4.868 6.446 24.196 1.00 54.97 98 HIS A CA 1
ATOM 790 C C . HIS A 1 98 ? 5.818 6.672 23.000 1.00 54.97 98 HIS A C 1
ATOM 792 O O . HIS A 1 98 ? 7.018 6.829 23.204 1.00 54.97 98 HIS A O 1
ATOM 798 N N . LEU A 1 99 ? 5.304 6.718 21.759 1.00 55.56 99 LEU A N 1
ATOM 799 C CA . LEU A 1 99 ? 6.066 7.159 20.573 1.00 55.56 99 LEU A CA 1
ATOM 800 C C . LEU A 1 99 ? 6.050 8.687 20.430 1.00 55.56 99 LEU A C 1
ATOM 802 O O . LEU A 1 99 ? 6.962 9.272 19.855 1.00 55.56 99 LEU A O 1
ATOM 806 N N . ILE A 1 100 ? 5.040 9.325 21.025 1.00 55.91 100 ILE A N 1
ATOM 807 C CA . ILE A 1 100 ? 5.003 10.756 21.337 1.00 55.91 100 ILE A CA 1
ATOM 808 C C . ILE A 1 100 ? 5.568 10.934 22.755 1.00 55.91 100 ILE A C 1
ATOM 810 O O . ILE A 1 100 ? 5.014 11.644 23.590 1.00 55.91 100 ILE A O 1
ATOM 814 N N . SER A 1 101 ? 6.682 10.261 23.068 1.00 48.72 101 SER A N 1
ATOM 815 C CA . SER A 1 101 ? 7.515 10.765 24.149 1.00 48.72 101 SER A CA 1
ATOM 816 C C . SER A 1 101 ? 7.834 12.200 23.763 1.00 48.72 101 SER A C 1
ATOM 818 O O . SER A 1 101 ? 8.352 12.456 22.673 1.00 48.72 101 SER A O 1
ATOM 820 N N . ASN A 1 102 ? 7.510 13.141 24.640 1.00 54.31 102 ASN A N 1
ATOM 821 C CA . ASN A 1 102 ? 8.021 14.501 24.598 1.00 54.31 102 ASN A CA 1
ATOM 822 C C . ASN A 1 102 ? 9.543 14.467 24.886 1.00 54.31 102 ASN A C 1
ATOM 824 O O . ASN A 1 102 ? 10.041 15.151 25.774 1.00 54.31 102 ASN A O 1
ATOM 828 N N . GLY A 1 103 ? 10.278 13.590 24.192 1.00 49.56 103 GLY A N 1
ATOM 829 C CA . GLY A 1 103 ? 11.722 13.531 24.136 1.00 49.56 103 GLY A CA 1
ATOM 830 C C . GLY A 1 103 ? 12.131 14.794 23.420 1.00 49.56 103 GLY A C 1
ATOM 831 O O . GLY A 1 103 ? 11.885 14.926 22.221 1.00 49.56 103 GLY A O 1
ATOM 832 N N . GLY A 1 104 ? 12.608 15.745 24.226 1.00 46.81 104 GLY A N 1
ATOM 833 C CA . GLY A 1 104 ? 12.732 17.156 23.907 1.00 46.81 104 GLY A CA 1
ATOM 834 C C . GLY A 1 104 ? 12.990 17.398 22.437 1.00 46.81 104 GLY A C 1
ATOM 835 O O . GLY A 1 104 ? 13.985 16.915 21.911 1.00 46.81 104 GLY A O 1
ATOM 836 N N . SER A 1 105 ? 12.058 18.116 21.807 1.00 46.09 105 SER A N 1
ATOM 837 C CA . SER A 1 105 ? 12.260 18.918 20.607 1.00 46.09 105 SER A CA 1
ATOM 838 C C . SER A 1 105 ? 13.649 18.751 19.984 1.00 46.09 105 SER A C 1
ATOM 840 O O . SER A 1 105 ? 14.486 19.653 20.067 1.00 46.09 105 SER A O 1
ATOM 842 N N .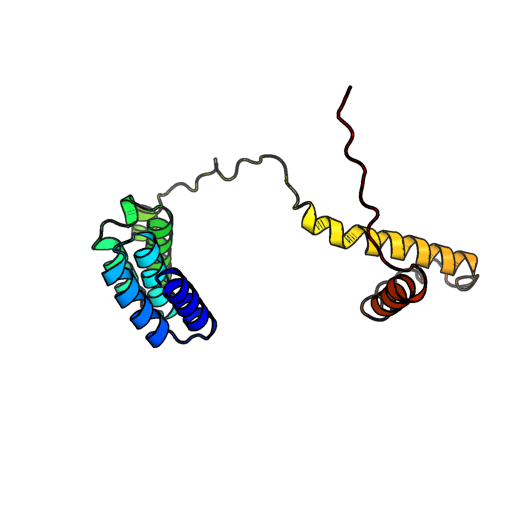 ASN A 1 106 ? 13.883 17.635 19.292 1.00 50.50 106 ASN A N 1
ATOM 843 C CA . ASN A 1 106 ? 14.857 17.606 18.217 1.00 50.50 106 ASN A CA 1
ATOM 844 C C . ASN A 1 106 ? 14.213 18.439 17.109 1.00 50.50 106 ASN A C 1
ATOM 846 O O . ASN A 1 106 ? 13.707 17.926 16.111 1.00 50.50 106 ASN A O 1
ATOM 850 N N . LYS A 1 107 ? 14.171 19.763 17.335 1.00 50.69 107 LYS A N 1
ATOM 851 C CA . LYS A 1 107 ? 14.068 20.750 16.274 1.00 50.69 107 LYS A CA 1
ATOM 852 C C . LYS A 1 107 ? 15.128 20.316 15.286 1.00 50.69 107 LYS A C 1
ATOM 854 O O . LYS A 1 107 ? 16.317 20.342 15.590 1.00 50.69 107 LYS A O 1
ATOM 859 N N . ARG A 1 108 ? 14.645 19.807 14.158 1.00 49.69 108 ARG A N 1
ATOM 860 C CA . ARG A 1 108 ? 15.402 19.417 12.978 1.00 49.69 108 ARG A CA 1
ATOM 861 C C . ARG A 1 108 ? 16.559 20.401 12.812 1.00 49.69 108 ARG A C 1
ATOM 863 O O . ARG A 1 108 ? 16.342 21.530 12.386 1.00 49.69 108 ARG A O 1
ATOM 870 N N . LYS A 1 109 ? 17.774 19.997 13.193 1.00 48.22 109 LYS A N 1
ATOM 871 C CA . LYS A 1 109 ? 18.952 20.877 13.145 1.00 48.22 109 LYS A CA 1
ATOM 872 C C . LYS A 1 109 ? 19.278 21.284 11.700 1.00 48.22 109 LYS A C 1
ATOM 874 O O . LYS A 1 109 ? 19.770 22.377 11.481 1.00 48.22 109 LYS A O 1
ATOM 879 N N . GLY A 1 110 ? 18.849 20.479 10.722 1.00 47.66 110 GLY A N 1
ATOM 880 C CA . GLY A 1 110 ? 18.901 20.827 9.298 1.00 47.66 110 GLY A CA 1
ATOM 881 C C . GLY A 1 110 ? 17.813 21.794 8.810 1.00 47.66 110 GLY A C 1
ATOM 882 O O . GLY A 1 110 ? 17.904 22.265 7.686 1.00 47.66 110 GLY A O 1
ATOM 883 N N . GLN A 1 111 ? 16.790 22.105 9.618 1.00 46.38 111 GLN A N 1
ATOM 884 C CA . GLN A 1 111 ? 15.781 23.116 9.265 1.00 46.38 111 GLN A CA 1
ATOM 885 C C . GLN A 1 111 ? 16.121 24.505 9.832 1.00 46.38 111 GLN A C 1
ATOM 887 O O . GLN A 1 111 ? 15.560 25.485 9.370 1.00 46.38 111 GLN A O 1
ATOM 892 N N . LEU A 1 112 ? 17.055 24.596 10.788 1.00 47.12 112 LEU A N 1
ATOM 893 C CA . LEU A 1 112 ? 17.580 25.869 11.310 1.00 47.12 112 LEU A CA 1
ATOM 894 C C . LEU A 1 112 ? 18.832 26.352 10.563 1.00 47.12 112 LEU A C 1
ATOM 896 O O . LEU A 1 112 ? 19.107 27.545 10.553 1.00 47.12 112 LEU A O 1
ATOM 900 N N . GLU A 1 113 ? 19.564 25.460 9.888 1.00 46.56 113 GLU A N 1
ATOM 901 C CA . GLU A 1 113 ? 20.742 25.849 9.095 1.00 46.56 113 GLU A CA 1
ATOM 902 C C . GLU A 1 113 ? 20.383 26.755 7.900 1.00 46.56 113 GLU A C 1
ATOM 904 O O . GLU A 1 113 ? 21.230 27.492 7.402 1.00 46.56 113 GLU A O 1
ATOM 909 N N . MET A 1 114 ? 19.112 26.751 7.472 1.00 45.09 114 MET A N 1
ATOM 910 C CA . MET A 1 114 ? 18.601 27.656 6.437 1.00 45.09 114 MET A CA 1
ATOM 911 C C . MET A 1 114 ? 18.349 29.098 6.920 1.00 45.09 114 MET A C 1
ATOM 913 O O . MET A 1 114 ? 18.129 29.963 6.075 1.00 45.09 114 MET A O 1
ATOM 917 N N . ASP A 1 115 ? 18.442 29.397 8.223 1.00 51.50 115 ASP A N 1
ATOM 918 C CA . ASP A 1 115 ? 18.112 30.727 8.767 1.00 51.50 115 ASP A CA 1
ATOM 919 C C . ASP A 1 115 ? 19.307 31.534 9.314 1.00 51.50 115 ASP A C 1
ATOM 921 O O . ASP A 1 115 ? 19.172 32.740 9.528 1.00 51.50 115 ASP A O 1
ATOM 925 N N . ASP A 1 116 ? 20.505 30.955 9.455 1.00 50.84 116 ASP A N 1
ATOM 926 C CA . ASP A 1 116 ? 21.653 31.701 10.005 1.00 50.84 116 ASP A CA 1
ATOM 927 C C . ASP A 1 116 ? 22.260 32.713 9.010 1.00 50.84 116 ASP A C 1
ATOM 929 O O . ASP A 1 116 ? 22.666 33.803 9.418 1.00 50.84 116 ASP A O 1
ATOM 933 N N . TRP A 1 117 ? 22.275 32.447 7.695 1.00 47.50 117 TRP A N 1
ATOM 934 C CA . TRP A 1 117 ? 22.762 33.448 6.723 1.00 47.50 117 TRP A CA 1
ATOM 935 C C . TRP A 1 117 ? 21.714 34.510 6.396 1.00 47.50 117 TRP A C 1
ATOM 937 O O . TRP A 1 117 ? 22.048 35.665 6.144 1.00 47.50 117 TRP A O 1
ATOM 947 N N . THR A 1 118 ? 20.432 34.171 6.446 1.00 55.75 118 THR A N 1
ATOM 948 C CA . THR A 1 118 ? 19.376 35.165 6.254 1.00 55.75 118 THR A CA 1
ATOM 949 C C . THR A 1 118 ? 19.434 36.201 7.377 1.00 55.75 118 THR A C 1
ATOM 951 O O . THR A 1 118 ? 19.388 37.397 7.105 1.00 55.75 118 THR A O 1
ATOM 954 N N . TYR A 1 119 ? 19.671 35.769 8.622 1.00 51.56 119 TYR A N 1
ATOM 955 C CA . TYR A 1 119 ? 19.759 36.661 9.780 1.00 51.56 119 TYR A CA 1
ATOM 956 C C . TYR A 1 119 ? 21.105 37.404 9.888 1.00 51.56 119 TYR A C 1
ATOM 958 O O . TYR A 1 119 ? 21.125 38.614 10.124 1.00 51.56 119 TYR A O 1
ATOM 966 N N . LEU A 1 120 ? 22.242 36.735 9.640 1.00 47.88 120 LEU A N 1
ATOM 967 C CA . LEU A 1 120 ? 23.561 37.394 9.616 1.00 47.88 120 LEU A CA 1
ATOM 968 C C . LEU A 1 120 ? 23.726 38.338 8.414 1.00 47.88 120 LEU A C 1
ATOM 970 O O . LEU A 1 120 ? 24.320 39.409 8.546 1.00 47.88 120 LEU A O 1
ATOM 974 N N . GLY A 1 121 ? 23.159 37.988 7.256 1.00 50.47 121 GLY A N 1
ATOM 975 C CA . GLY A 1 121 ? 23.112 38.851 6.073 1.00 50.47 121 GLY A CA 1
ATOM 976 C C . GLY A 1 121 ? 22.225 40.080 6.284 1.00 50.47 121 GLY A C 1
ATOM 977 O O . GLY A 1 121 ? 22.580 41.178 5.857 1.00 50.47 121 GLY A O 1
ATOM 978 N N . MET A 1 122 ? 21.122 39.927 7.023 1.00 51.47 122 MET A N 1
ATOM 979 C CA . MET A 1 122 ? 20.246 41.031 7.421 1.00 51.47 122 MET A CA 1
ATOM 980 C C . MET A 1 122 ? 20.920 41.958 8.448 1.00 51.47 122 MET A C 1
ATOM 982 O O . MET A 1 122 ? 20.820 43.177 8.323 1.00 51.47 122 MET A O 1
ATOM 986 N N . GLY A 1 123 ? 21.691 41.412 9.397 1.00 48.81 123 GLY A N 1
ATOM 987 C CA . GLY A 1 123 ? 22.479 42.196 10.358 1.00 48.81 123 GLY A CA 1
ATOM 988 C C . GLY A 1 123 ? 23.591 43.026 9.706 1.00 48.81 123 GLY A C 1
ATOM 989 O O . GLY A 1 123 ? 23.738 44.212 10.009 1.00 48.81 123 GLY A O 1
ATOM 990 N N . ALA A 1 124 ? 24.329 42.445 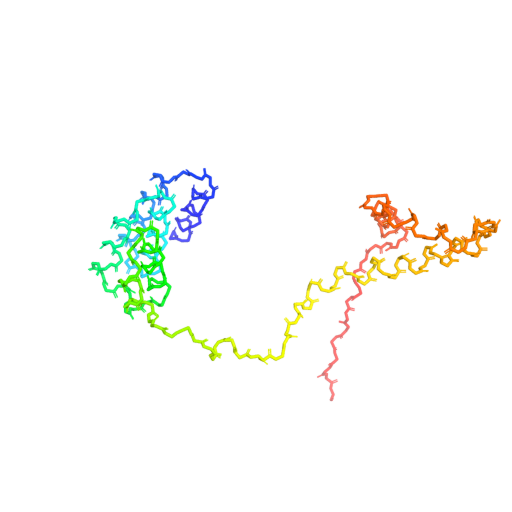8.756 1.00 52.38 124 ALA A N 1
ATOM 991 C CA . ALA A 1 124 ? 25.366 43.164 8.014 1.00 52.38 124 ALA A CA 1
ATOM 992 C C . ALA A 1 124 ? 24.778 44.208 7.045 1.00 52.38 124 ALA A C 1
ATOM 994 O O . ALA A 1 124 ? 25.319 45.307 6.930 1.00 52.38 124 ALA A O 1
ATOM 995 N N . GLY A 1 125 ? 23.650 43.903 6.390 1.00 49.84 125 GLY A N 1
ATOM 996 C CA . GLY A 1 125 ? 22.970 44.821 5.470 1.00 49.84 125 GLY A CA 1
ATOM 997 C C . GLY A 1 125 ? 22.393 46.059 6.163 1.00 49.84 125 GLY A C 1
ATOM 998 O O . GLY A 1 125 ? 22.565 47.175 5.674 1.00 49.84 125 GLY A O 1
ATOM 999 N N . VAL A 1 126 ? 21.778 45.888 7.339 1.00 52.22 126 VAL A N 1
ATOM 1000 C CA . VAL A 1 126 ? 21.277 47.008 8.155 1.00 52.22 126 VAL A CA 1
ATOM 1001 C C . VAL A 1 126 ? 22.435 47.845 8.704 1.00 52.22 126 VAL A C 1
ATOM 1003 O O . VAL A 1 126 ? 22.369 49.071 8.647 1.00 52.22 126 VAL A O 1
ATOM 1006 N N . ALA A 1 127 ? 23.525 47.216 9.160 1.00 51.03 127 ALA A N 1
ATOM 1007 C CA . ALA A 1 127 ? 24.715 47.931 9.625 1.00 51.03 127 ALA A CA 1
ATOM 1008 C C . ALA A 1 127 ? 25.401 48.722 8.497 1.00 51.03 127 ALA A C 1
ATOM 1010 O O . ALA A 1 127 ? 25.788 49.870 8.705 1.00 51.03 127 ALA A O 1
ATOM 1011 N N . ALA A 1 128 ? 25.495 48.155 7.290 1.00 51.34 128 ALA A N 1
ATOM 1012 C CA . ALA A 1 128 ? 26.046 48.839 6.122 1.00 51.34 128 ALA A CA 1
ATOM 1013 C C . ALA A 1 128 ? 25.165 50.017 5.671 1.00 51.34 128 ALA A C 1
ATOM 1015 O O . ALA A 1 128 ? 25.690 51.084 5.361 1.00 51.34 128 ALA A O 1
ATOM 1016 N N . ALA A 1 129 ? 23.835 49.876 5.703 1.00 50.66 129 ALA A N 1
ATOM 1017 C CA . ALA A 1 129 ? 22.907 50.970 5.405 1.00 50.66 129 ALA A CA 1
ATOM 1018 C C . ALA A 1 129 ? 22.952 52.097 6.460 1.00 50.66 129 ALA A C 1
ATOM 1020 O O . ALA A 1 129 ? 22.780 53.270 6.119 1.00 50.66 129 ALA A O 1
ATOM 1021 N N . TRP A 1 130 ? 23.231 51.757 7.726 1.00 46.38 130 TRP A N 1
ATOM 1022 C CA . TRP A 1 130 ? 23.448 52.725 8.807 1.00 46.38 130 TRP A CA 1
ATOM 1023 C C . TRP A 1 130 ? 24.800 53.443 8.669 1.00 46.38 130 TRP A C 1
ATOM 1025 O O . TRP A 1 130 ? 24.867 54.666 8.778 1.00 46.38 130 TRP A O 1
ATOM 1035 N N . ALA A 1 131 ? 25.866 52.700 8.352 1.00 44.00 131 ALA A N 1
ATOM 1036 C CA . ALA A 1 131 ? 27.221 53.227 8.180 1.00 44.00 131 ALA A CA 1
ATOM 1037 C C . ALA A 1 131 ? 27.380 54.081 6.907 1.00 44.00 131 ALA A C 1
ATOM 1039 O O . ALA A 1 131 ? 28.124 55.057 6.915 1.00 44.00 131 ALA A O 1
ATOM 1040 N N . ALA A 1 132 ? 26.645 53.763 5.836 1.00 48.06 132 ALA A N 1
ATOM 1041 C CA . ALA A 1 132 ? 26.635 54.528 4.586 1.00 48.06 132 ALA A CA 1
ATOM 1042 C C . ALA A 1 132 ? 25.727 55.778 4.625 1.00 48.06 132 ALA A C 1
ATOM 1044 O O . ALA A 1 132 ? 25.583 56.468 3.619 1.00 48.06 132 ALA A O 1
ATOM 1045 N N . GLY A 1 133 ? 25.092 56.083 5.766 1.00 45.41 133 GLY A N 1
ATOM 1046 C CA . GLY A 1 133 ? 24.353 57.334 5.987 1.00 45.41 133 GLY A CA 1
ATOM 1047 C C . GLY A 1 133 ? 23.004 57.461 5.265 1.00 45.41 133 GLY A C 1
ATOM 1048 O O . GLY A 1 133 ? 22.347 58.493 5.389 1.00 45.41 133 GLY A O 1
ATOM 1049 N N . SER A 1 134 ? 22.543 56.423 4.562 1.00 50.34 134 SER A N 1
ATOM 1050 C CA . SER A 1 134 ? 21.312 56.469 3.749 1.00 50.34 134 SER A CA 1
ATOM 1051 C C . SER A 1 134 ? 20.007 56.435 4.571 1.00 50.34 134 SER A C 1
ATOM 1053 O O . SER A 1 134 ? 18.917 56.563 4.024 1.00 50.34 134 SER A O 1
ATOM 1055 N N . LEU A 1 135 ? 20.102 56.306 5.900 1.00 46.22 135 LEU A N 1
ATOM 1056 C CA . LEU A 1 135 ? 18.973 56.317 6.846 1.00 46.22 135 LEU A CA 1
ATOM 1057 C C . LEU A 1 135 ? 18.790 57.651 7.591 1.00 46.22 135 LEU A C 1
ATOM 1059 O O . LEU A 1 135 ? 17.963 57.748 8.502 1.00 46.22 135 LEU A O 1
ATOM 1063 N N . LYS A 1 136 ? 19.534 58.702 7.227 1.00 42.50 136 LYS A N 1
ATOM 1064 C CA . LYS A 1 136 ? 19.435 60.006 7.892 1.00 42.50 136 LYS A CA 1
ATOM 1065 C C . LYS A 1 136 ? 18.177 60.755 7.424 1.00 42.50 136 LYS A C 1
ATOM 1067 O O . LYS A 1 136 ? 18.237 61.577 6.519 1.00 42.50 136 LYS A O 1
ATOM 1072 N N . GLY A 1 137 ? 17.031 60.452 8.039 1.00 47.72 137 GLY A N 1
ATOM 1073 C CA . GLY A 1 137 ? 15.787 61.212 7.836 1.00 47.72 137 GLY A CA 1
ATOM 1074 C C . GLY A 1 137 ? 14.473 60.452 8.029 1.00 47.72 137 GLY A C 1
ATOM 1075 O O . GLY A 1 137 ? 13.421 61.080 8.100 1.00 47.72 137 GLY A O 1
ATOM 1076 N N . LEU A 1 138 ? 14.492 59.123 8.154 1.00 44.50 138 LEU A N 1
ATOM 1077 C CA . LEU A 1 138 ? 13.276 58.338 8.376 1.00 44.50 138 LEU A CA 1
ATOM 1078 C C . LEU A 1 138 ? 13.091 58.077 9.874 1.00 44.50 138 LEU A C 1
ATOM 1080 O O . LEU A 1 138 ? 13.777 57.248 10.466 1.00 44.50 138 LEU A O 1
ATOM 1084 N N . GLY A 1 139 ? 12.153 58.806 10.488 1.00 46.34 139 GLY A N 1
ATOM 1085 C CA . GLY A 1 139 ? 11.704 58.558 11.861 1.00 46.34 139 GLY A CA 1
ATOM 1086 C C . GLY A 1 139 ? 11.244 57.108 12.068 1.00 46.34 139 GLY A C 1
ATOM 1087 O O . GLY A 1 139 ? 10.978 56.392 11.101 1.00 46.34 139 GLY A O 1
ATOM 1088 N N . GLY A 1 140 ? 11.132 56.684 13.334 1.00 41.72 140 GLY A N 1
ATOM 1089 C CA . GLY A 1 140 ? 11.045 55.286 13.811 1.00 41.72 140 GLY A CA 1
ATOM 1090 C C . GLY A 1 140 ? 9.954 54.356 13.247 1.00 41.72 140 GLY A C 1
ATOM 1091 O O . GLY A 1 140 ? 9.787 53.251 13.746 1.00 41.72 140 GLY A O 1
ATOM 1092 N N . ARG A 1 141 ? 9.224 54.752 12.201 1.00 42.22 141 ARG A N 1
ATOM 1093 C CA . ARG A 1 141 ? 8.281 53.924 11.433 1.00 42.22 141 ARG A CA 1
ATOM 1094 C C . ARG A 1 141 ? 8.790 53.527 10.035 1.00 42.22 141 ARG A C 1
ATOM 1096 O O . ARG A 1 141 ? 8.157 52.695 9.399 1.00 42.22 141 ARG A O 1
ATOM 1103 N N . GLY A 1 142 ? 9.917 54.068 9.556 1.00 42.84 142 GLY A N 1
ATOM 1104 C CA . GLY A 1 142 ? 10.461 53.774 8.217 1.00 42.84 142 GLY A CA 1
ATOM 1105 C C . GLY A 1 142 ? 11.279 52.479 8.093 1.00 42.84 142 GLY A C 1
ATOM 1106 O O . GLY A 1 142 ? 11.520 52.011 6.986 1.00 42.84 142 GLY A O 1
ATOM 1107 N N . VAL A 1 143 ? 11.691 51.875 9.211 1.00 47.84 143 VAL A N 1
ATOM 1108 C CA . VAL A 1 143 ? 12.626 50.730 9.226 1.00 47.84 143 VAL A CA 1
ATOM 1109 C C . VAL A 1 143 ? 11.939 49.388 8.912 1.00 47.84 143 VAL A C 1
ATOM 1111 O O . VAL A 1 143 ? 12.595 48.446 8.482 1.00 47.84 143 VAL A O 1
ATOM 1114 N N . MET A 1 144 ? 10.610 49.291 9.030 1.00 42.69 144 MET A N 1
ATOM 1115 C CA . MET A 1 144 ? 9.882 48.024 8.838 1.00 42.69 144 MET A CA 1
ATOM 1116 C C . MET A 1 144 ? 9.622 47.661 7.357 1.00 42.69 144 MET A C 1
ATOM 1118 O O . MET A 1 144 ? 9.218 46.542 7.058 1.00 42.69 144 MET A O 1
ATOM 1122 N N . GLY A 1 145 ? 9.839 48.588 6.414 1.00 40.03 145 GLY A N 1
ATOM 1123 C CA . GLY A 1 145 ? 9.469 48.411 4.999 1.00 40.03 145 GLY A CA 1
ATOM 1124 C C . GLY A 1 145 ? 10.480 47.658 4.123 1.00 40.03 145 GLY A C 1
ATOM 1125 O O . GLY A 1 145 ? 10.142 47.270 3.010 1.00 40.03 145 GLY A O 1
ATOM 1126 N N . ALA A 1 146 ? 11.708 47.423 4.598 1.00 43.41 146 ALA A N 1
ATOM 1127 C CA . ALA A 1 146 ? 12.792 46.838 3.795 1.00 43.41 146 ALA A CA 1
ATOM 1128 C C . ALA A 1 146 ? 13.004 45.326 4.025 1.00 43.41 146 ALA A C 1
ATOM 1130 O O . ALA A 1 146 ? 14.052 44.785 3.687 1.00 43.41 146 ALA A O 1
ATOM 1131 N N . VAL A 1 147 ? 12.014 44.627 4.590 1.00 51.09 147 VAL A N 1
ATOM 1132 C CA . VAL A 1 147 ? 12.069 43.169 4.824 1.00 51.09 147 VAL A CA 1
ATOM 1133 C C . VAL A 1 147 ? 11.638 42.359 3.580 1.00 51.09 147 VAL A C 1
ATOM 1135 O O . VAL A 1 147 ? 11.812 41.147 3.531 1.00 51.09 147 VAL A O 1
ATOM 1138 N N . GLY A 1 148 ? 11.109 43.003 2.532 1.00 42.28 148 GLY A N 1
ATOM 1139 C CA . GLY A 1 148 ? 10.361 42.316 1.468 1.00 42.28 148 GLY A CA 1
ATOM 1140 C C . GLY A 1 148 ? 11.089 41.907 0.177 1.00 42.28 148 GLY A C 1
ATOM 1141 O O . GLY A 1 148 ? 10.447 41.298 -0.671 1.00 42.28 148 GLY A O 1
ATOM 1142 N N . ALA A 1 149 ? 12.374 42.218 -0.037 1.00 45.25 149 ALA A N 1
ATOM 1143 C CA . ALA A 1 149 ? 12.996 42.074 -1.371 1.00 45.25 149 ALA A CA 1
ATOM 1144 C C . ALA A 1 149 ? 14.348 41.328 -1.389 1.00 45.25 149 ALA A C 1
ATOM 1146 O O . ALA A 1 149 ? 15.250 41.672 -2.147 1.00 45.25 149 ALA A O 1
ATOM 1147 N N . GLY A 1 150 ? 14.511 40.300 -0.551 1.00 49.50 150 GLY A N 1
ATOM 1148 C CA . GLY A 1 150 ? 15.784 39.583 -0.374 1.00 49.50 150 GLY A CA 1
ATOM 1149 C C . GLY A 1 150 ? 15.927 38.225 -1.077 1.00 49.50 150 GLY A C 1
ATOM 1150 O O . GLY A 1 150 ? 16.825 37.476 -0.718 1.00 49.50 150 GLY A O 1
ATOM 1151 N N . GLY A 1 151 ? 15.058 37.856 -2.026 1.00 50.28 151 GLY A N 1
ATOM 1152 C CA . GLY A 1 151 ? 14.950 36.454 -2.472 1.00 50.28 151 GLY A CA 1
ATOM 1153 C C . GLY A 1 151 ? 15.913 35.981 -3.572 1.00 50.28 151 GLY A C 1
ATOM 1154 O O . GLY A 1 151 ? 16.272 34.811 -3.595 1.00 50.28 151 GLY A O 1
ATOM 1155 N N . VAL A 1 152 ? 16.338 36.845 -4.500 1.00 52.28 152 VAL A N 1
ATOM 1156 C CA . VAL A 1 152 ? 17.031 36.384 -5.732 1.00 52.28 152 VAL A CA 1
ATOM 1157 C C . VAL A 1 152 ? 18.310 37.160 -6.040 1.00 52.28 152 VAL A C 1
ATOM 1159 O O . VAL A 1 152 ? 19.313 36.576 -6.445 1.00 52.28 152 VAL A O 1
ATOM 1162 N N . VAL A 1 153 ? 18.323 38.468 -5.775 1.00 53.38 153 VAL A N 1
ATOM 1163 C CA . VAL A 1 153 ? 19.481 39.329 -6.071 1.00 53.38 153 VAL A CA 1
ATOM 1164 C C . VAL A 1 153 ? 20.640 39.075 -5.098 1.00 53.38 153 VAL A C 1
ATOM 1166 O O . VAL A 1 153 ? 21.793 39.004 -5.517 1.00 53.38 153 VAL A O 1
ATOM 1169 N N . GLY A 1 154 ? 20.344 38.841 -3.814 1.00 54.72 154 GLY A N 1
ATOM 1170 C CA . GLY A 1 154 ? 21.361 38.495 -2.812 1.00 54.72 154 GLY A CA 1
ATOM 1171 C C . GLY A 1 154 ? 22.027 37.139 -3.074 1.00 54.72 154 GLY A C 1
ATOM 1172 O O . GLY A 1 154 ? 23.235 36.998 -2.888 1.00 54.72 154 GLY A O 1
ATOM 1173 N N . GLY A 1 155 ? 21.265 36.166 -3.589 1.00 56.28 155 GLY A N 1
ATOM 1174 C CA . GLY A 1 155 ? 21.784 34.842 -3.943 1.00 56.28 155 GLY A CA 1
ATOM 1175 C C . GLY A 1 155 ? 22.796 34.886 -5.091 1.00 56.28 155 GLY A C 1
ATOM 1176 O O . GLY A 1 155 ? 23.844 34.242 -5.019 1.00 56.28 155 GLY A O 1
ATOM 1177 N N . LEU A 1 156 ? 22.531 35.698 -6.120 1.00 58.50 156 LEU A N 1
ATOM 1178 C CA . LEU A 1 156 ? 23.435 35.857 -7.265 1.00 58.50 156 LEU A CA 1
ATOM 1179 C C . LEU A 1 156 ? 24.708 36.633 -6.903 1.00 58.50 156 LEU A C 1
ATOM 1181 O O . LEU A 1 156 ? 25.797 36.257 -7.338 1.00 58.50 156 LEU A O 1
ATOM 1185 N N . ALA A 1 157 ? 24.598 37.662 -6.059 1.00 57.94 157 ALA A N 1
ATOM 1186 C CA . ALA A 1 157 ? 25.758 38.409 -5.578 1.00 57.94 157 ALA A CA 1
ATOM 1187 C C . ALA A 1 157 ? 26.701 37.531 -4.732 1.00 57.94 157 ALA A C 1
ATOM 1189 O O . ALA A 1 157 ? 27.922 37.582 -4.897 1.00 57.94 157 ALA A O 1
ATOM 1190 N N . TRP A 1 158 ? 26.146 36.668 -3.874 1.00 56.38 158 TRP A N 1
ATOM 1191 C CA . TRP A 1 158 ? 26.941 35.727 -3.089 1.00 56.38 158 TRP A CA 1
ATOM 1192 C C . TRP A 1 158 ? 27.618 34.652 -3.946 1.00 56.38 158 TRP A C 1
ATOM 1194 O O . TRP A 1 158 ? 28.807 34.374 -3.767 1.00 56.38 158 TRP A O 1
ATOM 1204 N N . ALA A 1 159 ? 26.883 34.073 -4.900 1.00 56.38 159 ALA A N 1
ATOM 1205 C CA . ALA A 1 159 ? 27.445 33.107 -5.836 1.00 56.38 159 ALA A CA 1
ATOM 1206 C C . ALA A 1 159 ? 28.603 33.729 -6.639 1.00 56.38 159 ALA A C 1
ATOM 1208 O O . ALA A 1 159 ? 29.654 33.105 -6.777 1.00 56.38 159 ALA A O 1
ATOM 1209 N N . GLY A 1 160 ? 28.465 34.987 -7.073 1.00 63.03 160 GLY A N 1
ATOM 1210 C CA . GLY A 1 160 ? 29.526 35.734 -7.753 1.00 63.03 160 GLY A CA 1
ATOM 1211 C C . GLY A 1 160 ? 30.798 35.900 -6.913 1.00 63.03 160 GLY A C 1
ATOM 1212 O O . GLY A 1 160 ? 31.895 35.660 -7.412 1.00 63.03 160 GLY A O 1
ATOM 1213 N N . TRP A 1 161 ? 30.684 36.229 -5.623 1.00 61.78 161 TRP A N 1
ATOM 1214 C CA . TRP A 1 161 ? 31.850 36.332 -4.734 1.00 61.78 161 TRP A CA 1
ATOM 1215 C C . TRP A 1 161 ? 32.482 34.964 -4.431 1.00 61.78 161 TRP A C 1
ATOM 1217 O O . TRP A 1 161 ? 33.704 34.806 -4.511 1.00 61.78 161 TRP A O 1
ATOM 1227 N N . ARG A 1 162 ? 31.656 33.950 -4.133 1.00 52.25 162 ARG A N 1
ATOM 1228 C CA . ARG A 1 162 ? 32.131 32.604 -3.782 1.00 52.25 162 ARG A CA 1
ATOM 1229 C C . ARG A 1 162 ? 32.847 31.922 -4.947 1.00 52.25 162 ARG A C 1
ATOM 1231 O O . ARG A 1 162 ? 33.864 31.274 -4.721 1.00 52.25 162 ARG A O 1
ATOM 1238 N N . PHE A 1 163 ? 32.330 32.057 -6.168 1.00 57.62 163 PHE A N 1
ATOM 1239 C CA . PHE A 1 163 ? 32.905 31.407 -7.347 1.00 57.62 163 PHE A CA 1
ATOM 1240 C C . PHE A 1 163 ? 33.899 32.289 -8.115 1.00 57.62 163 PHE A C 1
ATOM 1242 O O . PHE A 1 163 ? 34.751 31.745 -8.810 1.00 57.62 163 PHE A O 1
ATOM 1249 N N . GLY A 1 164 ? 33.834 33.618 -7.976 1.00 51.34 164 GLY A N 1
ATOM 1250 C CA . GLY A 1 164 ? 34.710 34.549 -8.694 1.00 51.34 164 GLY A CA 1
ATOM 1251 C C . GLY A 1 164 ? 35.942 35.025 -7.919 1.00 51.34 164 GLY A C 1
ATOM 1252 O O . GLY A 1 164 ? 36.974 35.267 -8.534 1.00 51.34 164 GLY A O 1
ATOM 1253 N N . VAL A 1 165 ? 35.863 35.160 -6.587 1.00 53.09 165 VAL A N 1
ATOM 1254 C CA . VAL A 1 165 ? 36.942 35.764 -5.773 1.00 53.09 165 VAL A CA 1
ATOM 1255 C C . VAL A 1 165 ? 37.605 34.756 -4.833 1.00 53.09 165 VAL A C 1
ATOM 1257 O O . VAL A 1 165 ? 38.815 34.812 -4.636 1.00 53.09 165 VAL A O 1
ATOM 1260 N N . ASN A 1 166 ? 36.852 33.808 -4.268 1.00 47.00 166 ASN A N 1
ATOM 1261 C CA . ASN A 1 166 ? 37.357 32.924 -3.210 1.00 47.00 166 ASN A CA 1
ATOM 1262 C C . ASN A 1 166 ? 37.652 31.495 -3.699 1.00 47.00 166 ASN A C 1
ATOM 1264 O O . ASN A 1 166 ? 37.168 30.530 -3.105 1.00 47.00 166 ASN A O 1
ATOM 1268 N N . GLY A 1 167 ? 38.412 31.407 -4.805 1.00 52.28 167 GLY A N 1
ATOM 1269 C CA . GLY A 1 167 ? 38.900 30.198 -5.490 1.00 52.28 167 GLY A CA 1
ATOM 1270 C C . GLY A 1 167 ? 38.632 28.895 -4.741 1.00 52.28 167 GLY A C 1
ATOM 1271 O O . GLY A 1 167 ? 39.394 28.498 -3.861 1.00 52.28 167 GLY A O 1
ATOM 1272 N N . GLY A 1 168 ? 37.501 28.265 -5.066 1.00 51.81 168 GLY A N 1
ATOM 1273 C CA . GLY A 1 168 ? 36.949 27.174 -4.279 1.00 51.81 168 GLY A CA 1
ATOM 1274 C C . GLY A 1 168 ? 37.910 26.002 -4.130 1.00 51.81 168 GLY A C 1
ATOM 1275 O O . GLY A 1 168 ? 38.449 25.527 -5.121 1.00 51.81 168 GLY A O 1
ATOM 1276 N N . ARG A 1 169 ? 38.053 25.514 -2.894 1.00 47.38 169 ARG A N 1
ATOM 1277 C CA . ARG A 1 169 ? 38.339 24.122 -2.513 1.00 47.38 169 ARG A CA 1
ATOM 1278 C C . ARG A 1 169 ? 38.133 23.977 -1.005 1.00 47.38 169 ARG A C 1
ATOM 1280 O O . ARG A 1 169 ? 38.500 24.849 -0.222 1.00 47.38 169 ARG A O 1
ATOM 1287 N N . PHE A 1 170 ? 37.519 22.867 -0.608 1.00 51.72 170 PHE A N 1
ATOM 1288 C CA . PHE A 1 170 ? 37.416 22.466 0.790 1.00 51.72 170 PHE A CA 1
ATOM 1289 C C . PHE A 1 170 ? 38.821 22.238 1.353 1.00 51.72 170 PHE A C 1
ATOM 1291 O O . PHE A 1 170 ? 39.631 21.546 0.739 1.00 51.72 170 PHE A O 1
ATOM 1298 N N . LYS A 1 171 ? 39.104 22.820 2.520 1.00 46.78 171 LYS A N 1
ATOM 1299 C CA . LYS A 1 171 ? 40.299 22.495 3.299 1.00 46.78 171 LYS A CA 1
ATOM 1300 C C . LYS A 1 171 ? 40.078 21.101 3.892 1.00 46.78 171 LYS A C 1
ATOM 1302 O O . LYS A 1 171 ? 39.233 20.942 4.773 1.00 46.78 171 LYS A O 1
ATOM 1307 N N . GLU A 1 172 ? 40.779 20.095 3.379 1.00 54.62 172 GLU A N 1
ATOM 1308 C CA . GLU A 1 172 ? 40.830 18.780 4.021 1.00 54.62 172 GLU A CA 1
ATOM 1309 C C . GLU A 1 172 ? 41.488 18.929 5.399 1.00 54.62 172 GLU A C 1
ATOM 1311 O O . GLU A 1 172 ? 42.505 19.612 5.546 1.00 54.62 172 GLU A O 1
ATOM 1316 N N . LYS A 1 173 ? 40.869 18.346 6.432 1.00 44.41 173 LYS A N 1
ATOM 1317 C CA . LYS A 1 173 ? 41.435 18.325 7.785 1.00 44.41 173 LYS A CA 1
ATOM 1318 C C . LYS A 1 173 ? 42.447 17.174 7.897 1.00 44.41 173 LYS A C 1
ATOM 1320 O O . LYS A 1 173 ? 42.126 16.076 7.437 1.00 44.41 173 LYS A O 1
ATOM 1325 N N . PRO A 1 174 ? 43.618 17.379 8.525 1.00 47.34 174 PRO A N 1
ATOM 1326 C CA . PRO A 1 174 ? 44.529 16.285 8.842 1.00 47.34 174 PRO A CA 1
ATOM 1327 C C . PRO A 1 174 ? 43.896 15.345 9.883 1.00 47.34 174 PRO A C 1
ATOM 1329 O O . PRO A 1 174 ? 43.135 15.782 10.747 1.00 47.34 174 PRO A O 1
ATOM 1332 N N . LYS A 1 175 ? 44.185 14.043 9.767 1.00 56.66 175 LYS A N 1
ATOM 1333 C CA . LYS A 1 175 ? 43.817 13.024 10.761 1.00 56.66 175 LYS A CA 1
ATOM 1334 C C . LYS A 1 175 ? 44.834 13.078 11.897 1.00 56.66 175 LYS A C 1
ATOM 1336 O O . LYS A 1 175 ? 46.021 12.934 11.633 1.00 56.66 175 LYS A O 1
ATOM 1341 N N . GLU A 1 176 ? 44.367 13.257 13.126 1.00 50.50 176 GLU A N 1
ATOM 1342 C CA . GLU A 1 176 ? 45.213 13.275 14.319 1.00 50.50 176 GLU A CA 1
ATOM 1343 C C . GLU A 1 176 ? 44.780 12.136 15.244 1.00 50.50 176 GLU A C 1
ATOM 1345 O O . GLU A 1 176 ? 43.607 12.054 15.619 1.00 50.50 176 GLU A O 1
ATOM 1350 N N . GLY A 1 177 ? 45.707 11.213 15.512 1.00 52.69 177 GLY A N 1
ATOM 1351 C CA . GLY A 1 177 ? 45.453 10.019 16.318 1.00 52.69 177 GLY A CA 1
ATOM 1352 C C . GLY A 1 177 ? 46.561 8.957 16.357 1.00 52.69 177 GLY A C 1
ATOM 1353 O O . GLY A 1 177 ? 46.248 7.842 16.752 1.00 52.69 177 GLY A O 1
ATOM 1354 N N . ASP A 1 178 ? 47.807 9.267 15.980 1.00 48.78 178 ASP A N 1
ATOM 1355 C CA . ASP A 1 178 ? 48.980 8.492 16.413 1.00 48.78 178 ASP A CA 1
ATOM 1356 C C . ASP A 1 178 ? 49.757 9.359 17.407 1.00 48.78 178 ASP A C 1
ATOM 1358 O O . ASP A 1 178 ? 50.380 10.341 16.996 1.00 48.78 178 ASP A O 1
ATOM 1362 N N . LEU A 1 179 ? 49.612 9.028 18.695 1.00 45.47 179 LEU A N 1
ATOM 1363 C CA . LEU A 1 179 ? 50.590 9.042 19.798 1.00 45.47 179 LEU A CA 1
ATOM 1364 C C . LEU A 1 179 ? 49.854 8.764 21.118 1.00 45.47 179 LEU A C 1
ATOM 1366 O O . LEU A 1 179 ? 48.978 9.573 21.499 1.00 45.47 179 LEU A O 1
#

Sequence (179 aa):
MEKFLRDWRQDALNKAQYDAAIFIGDKLLALTNDDQDAFWLAQVHFATGNYTRAQAFLSKQDLISRNPSCRYLAGHCLIKQSRYEEALVVLGERNPTHLISNGGSNKRKGQLEMDDWTYLGMGAGVAAAWAAGSLKGLGGRGVMGAVGAGGVVGGLAWAGWRFGVNGGRFKEKPKEGDL